Protein AF-A0A2W4YQK2-F1 (afdb_monomer_lite)

Organism: NCBI:txid1549858

Secondary structure (DSSP, 8-state):
-PPP-----S-PPP-----PPPS---------PPPPPSS---TT-HHHHHHHHHHHHHHHHSHHHHHHTTT--GGGSHHHHHIIIIIHHHHHHHHHHHHHHHHHHHHHH--SHHHHHHHHHHHHHHHHHHHHHHHHHHHHHHHHHHHGGG-

Radius of gyration: 25.22 Å; chains: 1; bounding box: 55×74×40 Å

Foldseek 3Di:
DDDDDPPPDPPDPDDDPDPDDDDDDPDPPDPPPDPDDPDPDPPPCVVVSVLLVVLVCCCCPNVVCVPWCPVPDPCPTVLLVVCVVPVNLVSLQVLLVVLQVLLVVLVVPCPDPVSCVVSVVSSSNSNSSSSSSVVSSVVRVVVVVVVVVPD

Sequence (151 aa):
MRPDDPCDGPDCPETEPRSAAPEGFLRSKTPITPPRRSNMDAPGYEALANALKLAYDQSAYGKGAERHADDRPFHEQPILDIARNGAGYGFLAGQANKKVRELSNMLRRAQLPHDRNEFSVKAMHEAQGAIVYLAALLIYVQECLDNDRQF

pLDDT: mean 78.51, std 19.23, range [36.47, 98.31]

Structure (mmCIF, N/CA/C/O backbone):
data_AF-A0A2W4YQK2-F1
#
_entry.id   AF-A0A2W4YQK2-F1
#
loop_
_atom_site.group_PDB
_atom_site.id
_atom_site.type_symbol
_atom_site.label_atom_id
_atom_site.label_alt_id
_atom_site.label_comp_id
_atom_site.label_asym_id
_atom_site.label_entity_id
_atom_site.label_seq_id
_atom_site.pdbx_PDB_ins_code
_atom_site.Cartn_x
_atom_site.Cartn_y
_atom_site.Cartn_z
_atom_site.occupancy
_atom_site.B_iso_or_equiv
_atom_site.auth_seq_id
_atom_site.auth_comp_id
_atom_site.auth_asym_id
_atom_site.auth_atom_id
_atom_site.pdbx_PDB_model_num
ATOM 1 N N . MET A 1 1 ? 8.894 55.966 8.444 1.00 44.84 1 MET A N 1
ATOM 2 C CA . MET A 1 1 ? 8.043 56.822 7.598 1.00 44.84 1 MET A CA 1
ATOM 3 C C . MET A 1 1 ? 7.991 56.151 6.235 1.00 44.84 1 MET A C 1
ATOM 5 O O . MET A 1 1 ? 8.988 56.182 5.527 1.00 44.84 1 MET A O 1
ATOM 9 N N . ARG A 1 2 ? 6.940 55.367 5.964 1.00 47.59 2 ARG A N 1
ATOM 10 C CA . ARG A 1 2 ? 6.727 54.787 4.631 1.00 47.59 2 ARG A CA 1
ATOM 11 C C . ARG A 1 2 ? 5.886 55.796 3.836 1.00 47.59 2 ARG A C 1
ATOM 13 O O . ARG A 1 2 ? 4.929 56.289 4.426 1.00 47.59 2 ARG A O 1
ATOM 20 N N . PRO A 1 3 ? 6.285 56.145 2.605 1.00 46.38 3 PRO A N 1
ATOM 21 C CA . PRO A 1 3 ? 5.558 57.084 1.765 1.00 46.38 3 PRO A CA 1
ATOM 22 C C . PRO A 1 3 ? 4.269 56.456 1.231 1.00 46.38 3 PRO A C 1
ATOM 24 O O . PRO A 1 3 ? 4.176 55.238 1.077 1.00 46.38 3 PRO A O 1
ATOM 27 N N . ASP A 1 4 ? 3.309 57.340 1.012 1.00 45.66 4 ASP A N 1
ATOM 28 C CA . ASP A 1 4 ? 1.914 57.120 0.665 1.00 45.66 4 ASP A CA 1
ATOM 29 C C . ASP A 1 4 ? 1.726 56.265 -0.598 1.00 45.66 4 ASP A C 1
ATOM 31 O O . ASP A 1 4 ? 2.414 56.453 -1.603 1.00 45.66 4 ASP A O 1
ATOM 35 N N . ASP A 1 5 ? 0.787 55.322 -0.519 1.00 51.91 5 ASP A N 1
ATOM 36 C CA . ASP A 1 5 ? 0.349 54.442 -1.606 1.00 51.91 5 ASP A CA 1
ATOM 37 C C . ASP A 1 5 ? -0.640 55.230 -2.495 1.00 51.91 5 ASP A C 1
ATOM 39 O O . ASP A 1 5 ? -1.718 55.590 -2.011 1.00 51.91 5 ASP A O 1
ATOM 43 N N . PRO A 1 6 ? -0.308 55.589 -3.751 1.00 50.62 6 PRO A N 1
ATOM 44 C CA . PRO A 1 6 ? -1.113 56.512 -4.536 1.00 50.62 6 PRO A CA 1
ATOM 45 C C . PRO A 1 6 ? -1.894 55.752 -5.609 1.00 50.62 6 PRO A C 1
ATOM 47 O O . PRO A 1 6 ? -1.526 55.800 -6.777 1.00 50.62 6 PRO A O 1
ATOM 50 N N . CYS A 1 7 ? -2.963 55.053 -5.229 1.00 42.72 7 CYS A N 1
ATOM 51 C CA . CYS A 1 7 ? -3.867 54.405 -6.188 1.00 42.72 7 CYS A CA 1
ATOM 52 C C . CYS A 1 7 ? -5.318 54.333 -5.668 1.00 42.72 7 CYS A C 1
ATOM 54 O O . CYS A 1 7 ? -5.965 53.302 -5.785 1.00 42.72 7 CYS A O 1
ATOM 56 N N . ASP A 1 8 ? -5.843 55.434 -5.123 1.00 50.59 8 ASP A N 1
ATOM 57 C CA . ASP A 1 8 ? -7.293 55.648 -4.986 1.00 50.59 8 ASP A CA 1
ATOM 58 C C . ASP A 1 8 ? -7.710 56.748 -5.974 1.00 50.59 8 ASP A C 1
ATOM 60 O O . ASP A 1 8 ? -7.759 57.937 -5.655 1.00 50.59 8 ASP A O 1
ATOM 64 N N . GLY A 1 9 ? -7.938 56.344 -7.224 1.00 46.22 9 GLY A N 1
ATOM 65 C CA . GLY A 1 9 ? -8.454 57.187 -8.302 1.00 46.22 9 GLY A CA 1
ATOM 66 C C . GLY A 1 9 ? -9.617 56.485 -9.019 1.00 46.22 9 GLY A C 1
ATOM 67 O O . GLY A 1 9 ? -9.604 55.258 -9.116 1.00 46.22 9 GLY A O 1
ATOM 68 N N . PRO A 1 10 ? -10.625 57.223 -9.521 1.00 48.38 10 PRO A N 1
ATOM 69 C CA . PRO A 1 10 ? -11.918 56.680 -9.965 1.00 48.38 10 PRO A CA 1
ATOM 70 C C . PRO A 1 10 ? -11.915 55.948 -11.325 1.00 48.38 10 PRO A C 1
ATOM 72 O O . PRO A 1 10 ? -12.983 55.694 -11.867 1.00 48.38 10 PRO A O 1
ATOM 75 N N . ASP A 1 11 ? -10.752 55.550 -11.846 1.00 49.56 11 ASP A N 1
ATOM 76 C CA . ASP A 1 11 ? -10.595 54.830 -13.121 1.00 49.56 11 ASP A CA 1
ATOM 77 C C . ASP A 1 11 ? -10.175 53.361 -12.902 1.00 49.56 11 ASP A C 1
ATOM 79 O O . ASP A 1 11 ? -9.208 52.862 -13.481 1.00 49.56 11 ASP A O 1
ATOM 83 N N . CYS A 1 12 ? -10.903 52.635 -12.048 1.00 41.84 12 CYS A N 1
ATOM 84 C CA . CYS A 1 12 ? -10.865 51.172 -12.091 1.00 41.84 12 CYS A CA 1
ATOM 85 C C . CYS A 1 12 ? -11.716 50.704 -13.282 1.00 41.84 12 CYS A C 1
ATOM 87 O O . CYS A 1 12 ? -12.902 51.037 -13.315 1.00 41.84 12 CYS A O 1
ATOM 89 N N . PRO A 1 13 ? -11.177 49.930 -14.245 1.00 46.06 13 PRO A N 1
ATOM 90 C CA . PRO A 1 13 ? -11.994 49.383 -15.318 1.00 46.06 13 PRO A CA 1
ATOM 91 C C . PRO A 1 13 ? -13.100 48.519 -14.709 1.00 46.06 13 PRO A C 1
ATOM 93 O O . PRO A 1 13 ? -12.832 47.635 -13.889 1.00 46.06 13 PRO A O 1
ATOM 96 N N . GLU A 1 14 ? -14.340 48.827 -15.086 1.00 49.31 14 GLU A N 1
ATOM 97 C CA . GLU A 1 14 ? -15.544 48.127 -14.656 1.00 49.31 14 GLU A CA 1
ATOM 98 C C . GLU A 1 14 ? -15.335 46.615 -14.780 1.00 49.31 14 GLU A C 1
ATOM 100 O O . GLU A 1 14 ? -14.999 46.081 -15.838 1.00 49.31 14 GLU A O 1
ATOM 105 N N . THR A 1 15 ? -15.499 45.916 -13.659 1.00 51.16 15 THR A N 1
ATOM 106 C CA . THR A 1 15 ? -15.503 44.459 -13.622 1.00 51.16 15 THR A CA 1
ATOM 107 C C . THR A 1 15 ? -16.606 43.957 -14.541 1.00 51.16 15 THR A C 1
ATOM 109 O O . THR A 1 15 ? -17.785 44.163 -14.245 1.00 51.16 15 THR A O 1
ATOM 112 N N . GLU A 1 16 ? -16.242 43.286 -15.633 1.00 48.59 16 GLU A N 1
ATOM 113 C CA . GLU A 1 16 ? -17.232 42.615 -16.469 1.00 48.59 16 GLU A CA 1
ATOM 114 C C . GLU A 1 16 ? -18.098 41.672 -15.615 1.00 48.59 16 GLU A C 1
ATOM 116 O O . GLU A 1 16 ? -17.574 40.965 -14.739 1.00 48.59 16 GLU A O 1
ATOM 121 N N . PRO A 1 17 ? -19.424 41.629 -15.836 1.00 44.38 17 PRO A N 1
ATOM 122 C CA . PRO A 1 17 ? -20.278 40.716 -15.104 1.00 44.38 17 PRO A CA 1
ATOM 123 C C . PRO A 1 17 ? -19.868 39.284 -15.448 1.00 44.38 17 PRO A C 1
ATOM 125 O O . PRO A 1 17 ? -19.965 38.841 -16.593 1.00 44.38 17 PRO A O 1
ATOM 128 N N . ARG A 1 18 ? -19.413 38.538 -14.433 1.00 50.66 18 ARG A N 1
ATOM 129 C CA . ARG A 1 18 ? -19.198 37.092 -14.536 1.00 50.66 18 ARG A CA 1
ATOM 130 C C . ARG A 1 18 ? -20.490 36.465 -15.049 1.00 50.66 18 ARG A C 1
ATOM 132 O O . ARG A 1 18 ? -21.475 36.415 -14.317 1.00 50.66 18 ARG A O 1
ATOM 139 N N . SER A 1 19 ? -20.463 35.995 -16.294 1.00 47.44 19 SER A N 1
ATOM 140 C CA . SER A 1 19 ? -21.508 35.172 -16.898 1.00 47.44 19 SER A CA 1
ATOM 141 C C . SER A 1 19 ? -21.933 34.098 -15.898 1.00 47.44 19 SER A C 1
ATOM 143 O O . SER A 1 19 ? -21.170 33.169 -15.620 1.00 47.44 19 SER A O 1
ATOM 145 N N . ALA A 1 20 ? -23.136 34.236 -15.342 1.00 50.16 20 ALA A N 1
ATOM 146 C CA . ALA A 1 20 ? -23.747 33.208 -14.520 1.00 50.16 20 ALA A CA 1
ATOM 147 C C . ALA A 1 20 ? -23.812 31.919 -15.350 1.00 50.16 20 ALA A C 1
ATOM 149 O O . ALA A 1 20 ? -24.314 31.917 -16.475 1.00 50.16 20 ALA A O 1
ATOM 150 N N . ALA A 1 21 ? -23.240 30.834 -14.826 1.00 43.56 21 ALA A N 1
ATOM 151 C CA . ALA A 1 21 ? -23.396 29.523 -15.437 1.00 43.56 21 ALA A CA 1
ATOM 152 C C . ALA A 1 21 ? -24.900 29.205 -15.522 1.00 43.56 21 ALA A C 1
ATOM 154 O O . ALA A 1 21 ? -25.612 29.473 -14.552 1.00 43.56 21 ALA A O 1
ATOM 155 N N . PRO A 1 22 ? -25.402 28.661 -16.644 1.00 42.53 22 PRO A N 1
ATOM 156 C CA . PRO A 1 22 ? -26.826 28.406 -16.795 1.00 42.53 22 PRO A CA 1
ATOM 157 C C . PRO A 1 22 ? -27.328 27.467 -15.692 1.00 42.53 22 PRO A C 1
ATOM 159 O O . PRO A 1 22 ? -26.810 26.363 -15.496 1.00 42.53 22 PRO A O 1
ATOM 162 N N . GLU A 1 23 ? -28.349 27.933 -14.971 1.00 50.56 23 GLU A N 1
ATOM 163 C CA . GLU A 1 23 ? -29.120 27.155 -14.009 1.00 50.56 23 GLU A CA 1
ATOM 164 C C . GLU A 1 23 ? -29.804 25.996 -14.741 1.00 50.56 23 GLU A C 1
ATOM 166 O O . GLU A 1 23 ? -30.777 26.178 -15.468 1.00 50.56 23 GLU A O 1
ATOM 171 N N . GLY A 1 24 ? -29.264 24.786 -14.604 1.00 48.84 24 GLY A N 1
ATOM 172 C CA . GLY A 1 24 ? -29.868 23.629 -15.269 1.00 48.84 24 GLY A CA 1
ATOM 173 C C . GLY A 1 24 ? -29.116 22.312 -15.169 1.00 48.84 24 GLY A C 1
ATOM 174 O O . GLY A 1 24 ? -29.408 21.392 -15.927 1.00 48.84 24 GLY A O 1
ATOM 175 N N . PHE A 1 25 ? -28.151 22.180 -14.258 1.00 44.47 25 PHE A N 1
ATOM 176 C CA . PHE A 1 25 ? -27.378 20.946 -14.148 1.00 44.47 25 PHE A CA 1
ATOM 177 C C . PHE A 1 25 ? -27.249 20.453 -12.714 1.00 44.47 25 PHE A C 1
ATOM 179 O O . PHE A 1 25 ? -26.162 20.258 -12.172 1.00 44.47 25 PHE A O 1
ATOM 186 N N . LEU A 1 26 ? -28.401 20.187 -12.106 1.00 50.59 26 LEU A N 1
ATOM 187 C CA . LEU A 1 26 ? -28.485 19.241 -11.002 1.00 50.59 26 LEU A CA 1
ATOM 188 C C . LEU A 1 26 ? -28.175 17.838 -11.552 1.00 50.59 26 LEU A C 1
ATOM 190 O O . LEU A 1 26 ? -29.073 17.042 -11.813 1.00 50.59 26 LEU A O 1
ATOM 194 N N . ARG A 1 27 ? -26.886 17.519 -11.754 1.00 55.53 27 ARG A N 1
ATOM 195 C CA . ARG A 1 27 ? -26.458 16.119 -11.862 1.00 55.53 27 ARG A CA 1
ATOM 196 C C . ARG A 1 27 ? -26.843 15.441 -10.555 1.00 55.53 27 ARG A C 1
ATOM 198 O O . ARG A 1 27 ? -26.345 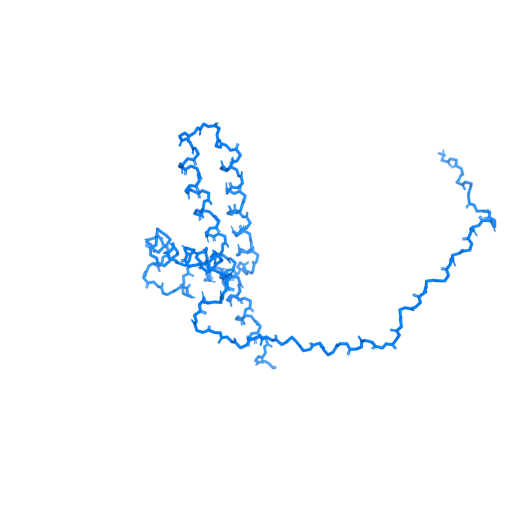15.819 -9.495 1.00 55.53 27 ARG A O 1
ATOM 205 N N . SER A 1 28 ? -27.706 14.436 -10.642 1.00 48.12 28 SER A N 1
ATOM 206 C CA . SER A 1 28 ? -27.941 13.456 -9.586 1.00 48.12 28 SER A CA 1
ATOM 207 C C . SER A 1 28 ? -26.596 12.994 -9.006 1.00 48.12 28 SER A C 1
ATOM 209 O O . SER A 1 28 ? -25.807 12.345 -9.695 1.00 48.12 28 SER A O 1
ATOM 211 N N . LYS A 1 29 ? -26.313 13.360 -7.752 1.00 51.84 29 LYS A N 1
ATOM 212 C CA . LYS A 1 29 ? -25.058 13.057 -7.041 1.00 51.84 29 LYS A CA 1
ATOM 213 C C . LYS A 1 29 ? -25.048 11.655 -6.427 1.00 51.84 29 LYS A C 1
ATOM 215 O O . LYS A 1 29 ? -24.437 11.457 -5.383 1.00 51.84 29 LYS A O 1
ATOM 220 N N . THR A 1 30 ? -25.722 10.684 -7.028 1.00 49.19 30 THR A N 1
ATOM 221 C CA . THR A 1 30 ? -25.575 9.298 -6.579 1.00 49.19 30 THR A CA 1
ATOM 222 C C . THR A 1 30 ? -24.381 8.711 -7.325 1.00 49.19 30 THR A C 1
ATOM 224 O O . THR A 1 30 ? -24.459 8.587 -8.551 1.00 49.19 30 THR A O 1
ATOM 227 N N . PRO A 1 31 ? -23.258 8.384 -6.657 1.00 53.50 31 PRO A N 1
ATOM 228 C CA . PRO A 1 31 ? -22.190 7.659 -7.320 1.00 53.50 31 PRO A CA 1
ATOM 229 C C . PRO A 1 31 ? -22.758 6.299 -7.724 1.00 53.50 31 PRO A C 1
ATOM 231 O O . PRO A 1 31 ? -23.133 5.496 -6.871 1.00 53.50 31 PRO A O 1
ATOM 234 N N . ILE A 1 32 ? -22.862 6.047 -9.029 1.00 52.41 32 ILE A N 1
ATOM 235 C CA . ILE A 1 32 ? -23.128 4.704 -9.536 1.00 52.41 32 ILE A CA 1
ATOM 236 C C . ILE A 1 32 ? -21.833 3.925 -9.312 1.00 52.41 32 ILE A C 1
ATOM 238 O O . ILE A 1 32 ? -20.941 3.940 -10.159 1.00 52.41 32 ILE A O 1
ATOM 242 N N . THR A 1 33 ? -21.685 3.297 -8.147 1.00 67.06 33 THR A N 1
ATOM 243 C CA . THR A 1 33 ? -20.607 2.327 -7.952 1.00 67.06 33 THR A CA 1
ATOM 244 C C . THR A 1 33 ? -20.904 1.152 -8.884 1.00 67.06 33 THR A C 1
ATOM 246 O O . THR A 1 33 ? -21.971 0.544 -8.753 1.00 67.06 33 THR A O 1
ATOM 249 N N . PRO A 1 34 ? -20.029 0.839 -9.857 1.00 74.25 34 PRO A N 1
ATOM 250 C CA . PRO A 1 34 ? -20.263 -0.289 -10.746 1.00 74.25 34 PRO A CA 1
ATOM 251 C C . PRO A 1 34 ? -20.365 -1.584 -9.923 1.00 74.25 34 PRO A C 1
ATOM 253 O O . PRO A 1 34 ? -19.683 -1.708 -8.899 1.00 74.25 34 PRO A O 1
ATOM 256 N N . PRO A 1 35 ? -21.198 -2.555 -10.341 1.00 78.88 35 PRO A N 1
ATOM 257 C CA . PRO A 1 35 ? -21.312 -3.823 -9.634 1.00 78.88 35 PRO A CA 1
ATOM 258 C C . PRO A 1 35 ? -19.937 -4.491 -9.543 1.00 78.88 35 PRO A C 1
ATOM 260 O O . PRO A 1 35 ? -19.192 -4.555 -10.526 1.00 78.88 35 PRO A O 1
ATOM 263 N N . ARG A 1 36 ? -19.594 -4.976 -8.345 1.00 81.69 36 ARG A N 1
ATOM 264 C CA . ARG A 1 36 ? -18.316 -5.643 -8.085 1.00 81.69 36 ARG A CA 1
ATOM 265 C C . ARG A 1 36 ? -18.218 -6.901 -8.953 1.00 81.69 36 ARG A C 1
ATOM 267 O O . ARG A 1 36 ? -19.055 -7.792 -8.845 1.00 81.69 36 ARG A O 1
ATOM 274 N N . ARG A 1 37 ? -17.184 -6.977 -9.793 1.00 84.75 37 ARG A N 1
ATOM 275 C CA . ARG A 1 37 ? -16.842 -8.190 -10.550 1.00 84.75 37 ARG A CA 1
ATOM 276 C C . ARG A 1 37 ? -15.970 -9.117 -9.706 1.00 84.75 37 ARG A C 1
ATOM 278 O O . ARG A 1 37 ? -15.178 -8.643 -8.894 1.00 84.75 37 ARG A O 1
ATOM 285 N N . SER A 1 38 ? -16.109 -10.424 -9.921 1.00 82.44 38 SER A N 1
ATOM 286 C CA . SER A 1 38 ? -15.326 -11.452 -9.220 1.00 82.44 38 SER A CA 1
ATOM 287 C C . SER A 1 38 ? -13.877 -11.533 -9.713 1.00 82.44 38 SER A C 1
ATOM 289 O O . SER A 1 38 ? -12.985 -11.811 -8.920 1.00 82.44 38 SER A O 1
ATOM 291 N N . ASN A 1 39 ? -13.642 -11.246 -11.001 1.00 89.25 39 ASN A N 1
ATOM 292 C CA . ASN A 1 39 ? -12.335 -11.346 -11.655 1.00 89.25 39 ASN A CA 1
ATOM 293 C C . ASN A 1 39 ? -11.856 -9.980 -12.183 1.00 89.25 39 ASN A C 1
ATOM 295 O O . ASN A 1 39 ? -12.661 -9.099 -12.489 1.00 89.25 39 ASN A O 1
ATOM 299 N N . MET A 1 40 ? -10.533 -9.822 -12.316 1.00 90.94 40 MET A N 1
ATOM 300 C CA . MET A 1 40 ? -9.874 -8.649 -12.915 1.00 90.94 40 MET A CA 1
ATOM 301 C C . MET A 1 40 ? -9.552 -8.887 -14.404 1.00 90.94 40 MET A C 1
ATOM 303 O O . MET A 1 40 ? -8.392 -8.866 -14.801 1.00 90.94 40 MET A O 1
ATOM 307 N N . ASP A 1 41 ? -10.572 -9.156 -15.220 1.00 93.50 41 ASP A N 1
ATOM 308 C CA . ASP A 1 41 ? -10.458 -9.604 -16.622 1.00 93.50 41 ASP A CA 1
ATOM 309 C C . ASP A 1 41 ? -11.078 -8.628 -17.641 1.00 93.50 41 ASP A C 1
ATOM 311 O O . ASP A 1 41 ? -11.418 -9.003 -18.764 1.00 93.50 41 ASP A O 1
ATOM 315 N N . ALA A 1 42 ? -11.245 -7.359 -17.261 1.00 93.19 42 ALA A N 1
ATOM 316 C CA . ALA A 1 42 ? -11.756 -6.340 -18.171 1.00 93.19 42 ALA A CA 1
ATOM 317 C C . ALA A 1 42 ? -10.793 -6.147 -19.368 1.00 93.19 42 ALA A C 1
ATOM 319 O O . ALA A 1 42 ? -9.606 -5.899 -19.136 1.00 93.19 42 ALA A O 1
ATOM 320 N N . PRO A 1 43 ? -11.277 -6.209 -20.627 1.00 94.88 43 PRO A N 1
ATOM 321 C CA . PRO A 1 43 ? -10.427 -6.013 -21.801 1.00 94.88 43 PRO A CA 1
ATOM 322 C C . PRO A 1 43 ? -9.675 -4.678 -21.748 1.00 94.88 43 PRO A C 1
ATOM 324 O O . PRO A 1 43 ? -10.295 -3.630 -21.553 1.00 94.88 43 PRO A O 1
ATOM 327 N N . GLY A 1 44 ? -8.351 -4.714 -21.916 1.00 96.12 44 GLY A N 1
ATOM 328 C CA . GLY A 1 44 ? -7.474 -3.539 -21.856 1.00 96.12 44 GLY A CA 1
ATOM 329 C C . GLY A 1 44 ? -6.980 -3.160 -20.452 1.00 96.12 44 GLY A C 1
ATOM 330 O O . GLY A 1 44 ? -6.268 -2.165 -20.307 1.00 96.12 44 GLY A O 1
ATOM 331 N N . TYR A 1 45 ? -7.338 -3.922 -19.411 1.00 95.19 45 TYR A N 1
ATOM 332 C CA . TYR A 1 45 ? -6.910 -3.694 -18.021 1.00 95.19 45 TYR A CA 1
ATOM 333 C C . TYR A 1 45 ? -5.861 -4.703 -17.532 1.00 95.19 45 TYR A C 1
ATOM 335 O O . TYR A 1 45 ? -5.515 -4.714 -16.350 1.00 95.19 45 TYR A O 1
ATOM 343 N N . GLU A 1 46 ? -5.314 -5.533 -18.417 1.00 96.75 46 GLU A N 1
ATOM 344 C CA . GLU A 1 46 ? -4.440 -6.660 -18.082 1.00 96.75 46 GLU A CA 1
ATOM 345 C C . GLU A 1 46 ? -3.177 -6.198 -17.344 1.00 96.75 46 GLU A C 1
ATOM 347 O O . GLU A 1 46 ? -2.770 -6.805 -16.354 1.00 96.75 46 GLU A O 1
ATOM 352 N N . ALA A 1 47 ? -2.580 -5.079 -17.770 1.00 95.94 47 ALA A N 1
ATOM 353 C CA . ALA A 1 47 ? -1.391 -4.518 -17.129 1.00 95.94 47 ALA A CA 1
ATOM 354 C C . ALA A 1 47 ? -1.667 -4.040 -15.692 1.00 95.94 47 ALA A C 1
ATOM 356 O O . ALA A 1 47 ? -0.852 -4.267 -14.795 1.00 95.94 47 ALA A O 1
ATOM 357 N N . LEU A 1 48 ? -2.827 -3.417 -15.459 1.00 96.19 48 LEU A N 1
ATOM 358 C CA . LEU A 1 48 ? -3.247 -2.992 -14.124 1.00 96.19 48 LEU A CA 1
ATOM 359 C C . LEU A 1 48 ? -3.564 -4.203 -13.243 1.00 96.19 48 LEU A C 1
ATOM 361 O O . LEU A 1 48 ? -3.080 -4.277 -12.115 1.00 96.19 48 LEU A O 1
ATOM 365 N N . ALA A 1 49 ? -4.332 -5.163 -13.764 1.00 96.06 49 ALA A N 1
ATOM 366 C CA . ALA A 1 49 ? -4.650 -6.405 -13.068 1.00 96.06 49 ALA A CA 1
ATOM 367 C C . ALA A 1 49 ? -3.372 -7.143 -12.650 1.00 96.06 49 ALA A C 1
ATOM 369 O O . ALA A 1 49 ? -3.258 -7.578 -11.506 1.00 96.06 49 ALA A O 1
ATOM 370 N N . ASN A 1 50 ? -2.377 -7.204 -13.539 1.00 95.56 50 ASN A N 1
ATOM 371 C CA . ASN A 1 50 ? -1.075 -7.786 -13.244 1.00 95.56 50 ASN A CA 1
ATOM 372 C C . ASN A 1 50 ? -0.332 -7.018 -12.138 1.00 95.56 50 ASN A C 1
ATOM 374 O O . ASN A 1 50 ? 0.176 -7.636 -11.210 1.00 95.56 50 ASN A O 1
ATOM 378 N N . ALA A 1 51 ? -0.301 -5.682 -12.177 1.00 95.75 51 ALA A N 1
ATOM 379 C CA . ALA A 1 51 ? 0.343 -4.881 -11.132 1.00 95.75 51 ALA A CA 1
ATOM 380 C C . ALA A 1 51 ? -0.300 -5.095 -9.748 1.00 95.75 51 ALA A C 1
ATOM 382 O O . ALA A 1 51 ? 0.408 -5.284 -8.757 1.00 95.75 51 ALA A O 1
ATOM 383 N N . LEU A 1 52 ? -1.636 -5.117 -9.690 1.00 96.50 52 LEU A N 1
ATOM 384 C CA . LEU A 1 52 ? -2.388 -5.380 -8.461 1.00 96.50 52 LEU A CA 1
ATOM 385 C C . LEU A 1 52 ? -2.179 -6.814 -7.966 1.00 96.50 52 LEU A C 1
ATOM 387 O O . LEU A 1 52 ? -1.956 -7.021 -6.774 1.00 96.50 52 LEU A O 1
ATOM 391 N N . LYS A 1 53 ? -2.188 -7.798 -8.874 1.00 95.56 53 LYS A N 1
ATOM 392 C CA . LYS A 1 53 ? -1.929 -9.200 -8.536 1.00 95.56 53 LYS A CA 1
ATOM 393 C C . LYS A 1 53 ? -0.514 -9.394 -8.000 1.00 95.56 53 LYS A C 1
ATOM 395 O O . LYS A 1 53 ? -0.346 -10.071 -6.998 1.00 95.56 53 LYS A O 1
ATOM 400 N N . LEU A 1 54 ? 0.494 -8.772 -8.608 1.00 94.50 54 LEU A N 1
ATOM 401 C CA . LEU A 1 54 ? 1.871 -8.857 -8.123 1.00 94.50 54 LEU A CA 1
ATOM 402 C C . LEU A 1 54 ? 2.026 -8.250 -6.723 1.00 94.50 54 LEU A C 1
ATOM 404 O O . LEU A 1 54 ? 2.740 -8.812 -5.898 1.00 94.50 54 LEU A O 1
ATOM 408 N N . ALA A 1 55 ? 1.349 -7.134 -6.434 1.00 95.19 55 ALA A N 1
ATOM 409 C CA . ALA A 1 55 ? 1.337 -6.559 -5.089 1.00 95.19 55 ALA A CA 1
ATOM 410 C C . ALA A 1 55 ? 0.650 -7.487 -4.073 1.00 95.19 55 ALA A C 1
ATOM 412 O O . ALA A 1 55 ? 1.165 -7.687 -2.972 1.00 95.19 55 ALA A O 1
ATOM 413 N N . TYR A 1 56 ? -0.474 -8.097 -4.462 1.00 94.69 56 TYR A N 1
ATOM 414 C CA . TYR A 1 56 ? -1.147 -9.114 -3.658 1.00 94.69 56 TYR A CA 1
ATOM 415 C C . TYR A 1 56 ? -0.233 -10.315 -3.389 1.00 94.69 56 TYR A C 1
ATOM 417 O O . TYR A 1 56 ? -0.016 -10.661 -2.232 1.00 94.69 56 TYR A O 1
ATOM 425 N N . ASP A 1 57 ? 0.356 -10.903 -4.433 1.00 93.75 57 ASP A N 1
ATOM 426 C CA . ASP A 1 57 ? 1.223 -12.076 -4.323 1.00 93.75 57 ASP A CA 1
ATOM 427 C C . ASP A 1 57 ? 2.442 -11.772 -3.432 1.00 93.75 57 ASP A C 1
ATOM 429 O O . ASP A 1 57 ? 2.808 -12.576 -2.577 1.00 93.75 57 ASP A O 1
ATOM 433 N N . GLN A 1 58 ? 3.045 -10.585 -3.570 1.00 90.69 58 GLN A N 1
ATOM 434 C CA . GLN A 1 58 ? 4.156 -10.145 -2.722 1.00 90.69 58 GLN A CA 1
ATOM 435 C C . GLN A 1 58 ? 3.744 -10.036 -1.243 1.00 90.69 58 GLN A C 1
ATOM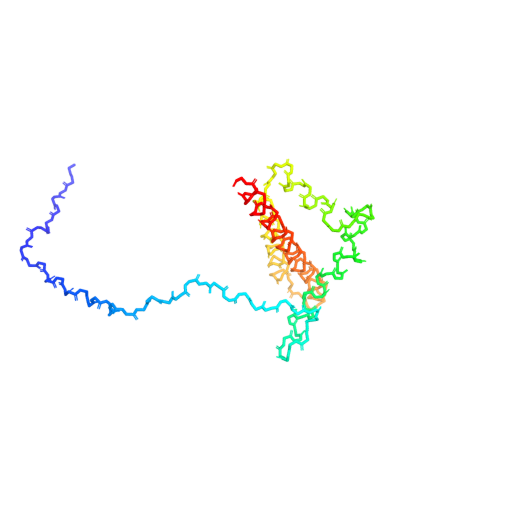 437 O O . GLN A 1 58 ? 4.520 -10.408 -0.360 1.00 90.69 58 GLN A O 1
ATOM 442 N N . SER A 1 59 ? 2.540 -9.531 -0.961 1.00 91.31 59 SER A N 1
ATOM 443 C CA . SER A 1 59 ? 2.023 -9.405 0.405 1.00 91.31 59 SER A CA 1
ATOM 444 C C . SER A 1 59 ? 1.617 -10.747 1.010 1.00 91.31 59 SER A C 1
ATOM 446 O O . SER A 1 59 ? 1.820 -10.948 2.203 1.00 91.31 59 SER A O 1
ATOM 448 N N . ALA A 1 60 ? 1.016 -11.633 0.214 1.00 90.62 60 ALA A N 1
ATOM 449 C CA . ALA A 1 60 ? 0.433 -12.891 0.673 1.00 90.62 60 ALA A CA 1
ATOM 450 C C . ALA A 1 60 ? 1.457 -14.030 0.751 1.00 90.62 60 ALA A C 1
ATOM 452 O O . ALA A 1 60 ? 1.381 -14.860 1.651 1.00 90.62 60 ALA A O 1
ATOM 453 N N . TYR A 1 61 ? 2.413 -14.064 -0.180 1.00 88.75 61 TYR A N 1
ATOM 454 C CA . TYR A 1 61 ? 3.362 -15.171 -0.339 1.00 88.75 61 TYR A CA 1
ATOM 455 C C . TYR A 1 61 ? 4.826 -14.728 -0.294 1.00 88.75 61 TYR A C 1
ATOM 457 O O . TYR A 1 61 ? 5.727 -15.561 -0.296 1.00 88.75 61 TYR A O 1
ATOM 465 N N . GLY A 1 62 ? 5.088 -13.421 -0.307 1.00 82.00 62 GLY A N 1
ATOM 466 C CA . GLY A 1 62 ? 6.440 -12.887 -0.231 1.00 82.00 62 GLY A CA 1
ATOM 467 C C . GLY A 1 62 ? 6.926 -12.691 1.203 1.00 82.00 62 GLY A C 1
ATOM 468 O O . GLY A 1 62 ? 6.251 -12.983 2.187 1.00 82.00 62 GLY A O 1
ATOM 469 N N . LYS A 1 63 ? 8.105 -12.074 1.323 1.00 67.38 63 LYS A N 1
ATOM 470 C CA . LYS A 1 63 ? 8.769 -11.796 2.610 1.00 67.38 63 LYS A CA 1
ATOM 471 C C . LYS A 1 63 ? 7.927 -10.969 3.590 1.00 67.38 63 LYS A C 1
ATOM 473 O O . LYS A 1 63 ? 8.242 -10.949 4.773 1.00 67.38 63 LYS A O 1
ATOM 478 N N . GLY A 1 64 ? 6.909 -10.247 3.112 1.00 62.47 64 GLY A N 1
ATOM 479 C CA . GLY A 1 64 ? 5.952 -9.547 3.973 1.00 62.47 64 GLY A CA 1
ATOM 480 C C . GLY A 1 64 ? 5.144 -10.517 4.835 1.00 62.47 64 GLY A C 1
ATOM 481 O O . GLY A 1 64 ? 5.031 -10.295 6.038 1.00 62.47 64 GLY A O 1
ATOM 482 N N . ALA A 1 65 ? 4.688 -11.629 4.251 1.00 60.47 65 ALA A N 1
ATOM 483 C CA . ALA A 1 65 ? 4.014 -12.695 4.981 1.00 60.47 65 ALA A CA 1
ATOM 484 C C . ALA A 1 65 ? 4.966 -13.376 5.975 1.00 60.47 65 ALA A C 1
ATOM 486 O O . ALA A 1 65 ? 4.667 -13.452 7.162 1.00 60.47 65 ALA A O 1
ATOM 487 N N . GLU A 1 66 ? 6.168 -13.750 5.527 1.00 61.28 66 GLU A N 1
ATOM 488 C CA . GLU A 1 66 ? 7.167 -14.431 6.370 1.00 61.28 66 GLU A CA 1
ATOM 489 C C . GLU A 1 66 ? 7.622 -13.607 7.586 1.00 61.28 66 GLU A C 1
ATOM 491 O O . GLU A 1 66 ? 8.019 -14.168 8.602 1.00 61.28 66 GLU A O 1
ATOM 496 N N . ARG A 1 67 ? 7.632 -12.272 7.476 1.00 61.91 67 ARG A N 1
ATOM 497 C CA . ARG A 1 67 ? 8.181 -11.382 8.514 1.00 61.91 67 ARG A CA 1
ATOM 498 C C . ARG A 1 67 ? 7.129 -10.770 9.427 1.00 61.91 67 ARG A C 1
ATOM 500 O O . ARG A 1 67 ? 7.497 -10.278 10.492 1.00 61.91 67 ARG A O 1
ATOM 507 N N . HIS A 1 68 ? 5.875 -10.705 8.982 1.00 61.91 68 HIS A N 1
ATOM 508 C CA . HIS A 1 68 ? 4.856 -9.882 9.635 1.00 61.91 68 HIS A CA 1
ATOM 509 C C . HIS A 1 68 ? 3.453 -10.493 9.669 1.00 61.91 68 HIS A C 1
ATOM 511 O O . HIS A 1 68 ? 2.596 -9.923 10.345 1.00 61.91 68 HIS A O 1
ATOM 517 N N . ALA A 1 69 ? 3.182 -11.594 8.957 1.00 64.38 69 ALA A N 1
ATOM 518 C CA . ALA A 1 69 ? 1.858 -12.204 9.020 1.00 64.38 69 ALA A CA 1
ATOM 519 C C . ALA A 1 69 ? 1.660 -13.021 10.299 1.00 64.38 69 ALA A C 1
ATOM 521 O O . ALA A 1 69 ? 0.562 -12.993 10.837 1.00 64.38 69 ALA A O 1
ATOM 522 N N . ASP A 1 70 ? 2.685 -13.718 10.802 1.00 73.19 70 ASP A N 1
ATOM 523 C CA . ASP A 1 70 ? 2.527 -14.725 11.870 1.00 73.19 70 ASP A CA 1
ATOM 524 C C . ASP A 1 70 ? 1.370 -15.705 11.555 1.00 73.19 70 ASP A C 1
ATOM 526 O O . ASP A 1 70 ? 0.543 -16.000 12.412 1.00 73.19 70 ASP A O 1
ATOM 530 N N . ASP A 1 71 ? 1.245 -16.112 10.284 1.00 76.69 71 ASP A N 1
ATOM 531 C CA . ASP A 1 71 ? 0.126 -16.895 9.725 1.00 76.69 71 ASP A CA 1
ATOM 532 C C . ASP A 1 71 ? -1.276 -16.258 9.842 1.00 76.69 71 ASP A C 1
ATOM 534 O O . ASP A 1 71 ? -2.291 -16.904 9.568 1.00 76.69 71 ASP A O 1
ATOM 538 N N . ARG A 1 72 ? -1.365 -14.965 10.180 1.00 84.00 72 ARG A N 1
ATOM 539 C CA . ARG A 1 72 ? -2.637 -14.241 10.272 1.00 84.00 72 ARG A CA 1
ATOM 540 C C . ARG A 1 72 ? -3.165 -13.798 8.908 1.00 84.00 72 ARG A C 1
ATOM 542 O O . ARG A 1 72 ? -2.392 -13.342 8.048 1.00 84.00 72 ARG A O 1
ATOM 549 N N . PRO A 1 73 ? -4.497 -13.830 8.711 1.00 88.44 73 PRO A N 1
ATOM 550 C CA . PRO A 1 73 ? -5.116 -13.226 7.542 1.00 88.44 73 PRO A CA 1
ATOM 551 C C . PRO A 1 73 ? -4.816 -11.723 7.506 1.00 88.44 73 PRO A C 1
ATOM 553 O O . PRO A 1 73 ? -4.678 -11.081 8.542 1.00 88.44 73 PRO A O 1
ATOM 556 N N . PHE A 1 74 ? -4.755 -11.136 6.307 1.00 89.69 74 PHE A N 1
ATOM 557 C CA . PHE A 1 74 ? -4.325 -9.741 6.111 1.00 89.69 74 PHE A CA 1
ATOM 558 C C . PHE A 1 74 ? -5.035 -8.728 7.026 1.00 89.69 74 PHE A C 1
ATOM 560 O O . PHE A 1 74 ? -4.412 -7.789 7.512 1.00 89.69 74 PHE A O 1
ATOM 567 N N . HIS A 1 75 ? -6.328 -8.939 7.294 1.00 87.88 75 HIS A N 1
ATOM 568 C CA . HIS A 1 75 ? -7.136 -8.048 8.125 1.00 87.88 75 HIS A CA 1
ATOM 569 C C . HIS A 1 75 ? -6.786 -8.072 9.625 1.00 87.88 75 HIS A C 1
ATOM 571 O O . HIS A 1 75 ? -7.205 -7.170 10.346 1.00 87.88 75 HIS A O 1
ATOM 577 N N . GLU A 1 76 ? -6.014 -9.059 10.078 1.00 88.38 76 GLU A N 1
ATOM 578 C CA . GLU A 1 76 ? -5.519 -9.226 11.453 1.00 88.38 76 GLU A CA 1
ATOM 579 C C . GLU A 1 76 ? -4.011 -8.959 11.559 1.00 88.38 76 GLU A C 1
ATOM 581 O O . GLU A 1 76 ? -3.405 -9.195 12.600 1.00 88.38 76 GLU A O 1
ATOM 586 N N . GLN A 1 77 ? -3.361 -8.528 10.475 1.00 89.69 77 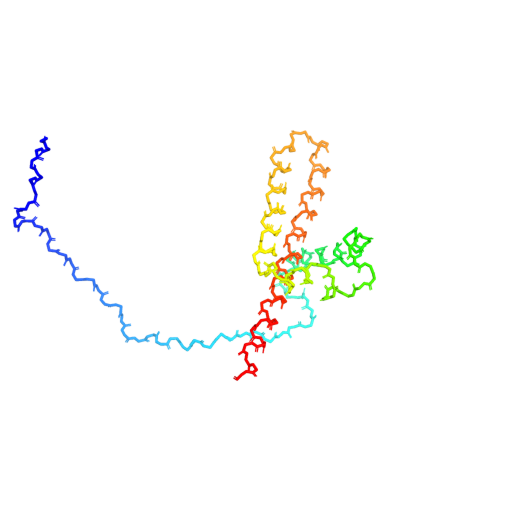GLN A N 1
ATOM 587 C CA . GLN A 1 77 ? -1.927 -8.258 10.489 1.00 89.69 77 GLN A CA 1
ATOM 588 C C . GLN A 1 77 ? -1.619 -6.903 11.149 1.00 89.69 77 GLN A C 1
ATOM 590 O O . GLN A 1 77 ? -2.446 -5.983 11.106 1.00 89.69 77 GLN A O 1
ATOM 595 N N . PRO A 1 78 ? -0.382 -6.702 11.655 1.00 90.62 78 PRO A N 1
ATOM 596 C CA . PRO A 1 78 ? 0.013 -5.477 12.353 1.00 90.62 78 PRO A CA 1
ATOM 597 C C . PRO A 1 78 ? -0.239 -4.186 11.566 1.00 90.62 78 PRO A C 1
ATOM 599 O O . PRO A 1 78 ? -0.443 -3.132 12.160 1.00 90.62 78 PRO A O 1
ATOM 602 N N . ILE A 1 79 ? -0.236 -4.253 10.230 1.00 92.38 79 ILE A N 1
ATOM 603 C CA . ILE A 1 79 ? -0.540 -3.114 9.358 1.00 92.38 79 ILE A CA 1
ATOM 604 C C . ILE A 1 79 ? -1.890 -2.462 9.693 1.00 92.38 79 ILE A C 1
ATOM 606 O O . ILE A 1 79 ? -1.968 -1.235 9.723 1.00 92.38 79 ILE A O 1
ATOM 610 N N . LEU A 1 80 ? -2.921 -3.259 9.982 1.00 93.62 80 LEU A N 1
ATOM 611 C CA . LEU A 1 80 ? -4.252 -2.773 10.343 1.00 93.62 80 LEU A CA 1
ATOM 612 C C . LEU A 1 80 ? -4.394 -2.594 11.853 1.00 93.62 80 LEU A C 1
ATOM 614 O O . LEU A 1 80 ? -4.969 -1.596 12.285 1.00 93.62 80 LEU A O 1
ATOM 618 N N . ASP A 1 81 ? -3.803 -3.477 12.660 1.00 92.94 81 ASP A N 1
ATOM 619 C CA . ASP A 1 81 ? -3.851 -3.347 14.120 1.00 92.94 81 ASP A CA 1
ATOM 620 C C . ASP A 1 81 ? -3.234 -2.029 14.600 1.00 92.94 81 ASP A C 1
ATOM 622 O O . ASP A 1 81 ? -3.806 -1.359 15.455 1.00 92.94 81 ASP A O 1
ATOM 626 N N . ILE A 1 82 ? -2.101 -1.606 14.032 1.00 92.69 82 ILE A N 1
ATOM 627 C CA . ILE A 1 82 ? -1.459 -0.331 14.388 1.00 92.69 82 ILE A CA 1
ATOM 628 C C . ILE A 1 82 ? -2.371 0.854 14.045 1.00 92.69 82 ILE A C 1
ATOM 630 O O . ILE A 1 82 ? -2.474 1.805 14.822 1.00 92.69 82 ILE A O 1
ATOM 634 N N . ALA A 1 83 ? -3.051 0.802 12.896 1.00 93.56 83 ALA A N 1
ATOM 635 C CA . ALA A 1 83 ? -3.983 1.850 12.499 1.00 93.56 83 ALA A CA 1
ATOM 636 C C . ALA A 1 83 ? -5.174 1.931 13.469 1.00 93.56 83 ALA A C 1
ATOM 638 O O . ALA A 1 83 ? -5.482 3.016 13.962 1.00 93.56 83 ALA A O 1
ATOM 639 N N . ARG A 1 84 ? -5.782 0.786 13.809 1.00 94.75 84 ARG A N 1
ATOM 640 C CA . ARG A 1 84 ? -6.916 0.689 14.745 1.00 94.75 84 ARG A CA 1
ATOM 641 C C . ARG A 1 84 ? -6.556 1.124 16.166 1.00 94.75 84 ARG A C 1
ATOM 643 O O . ARG A 1 84 ? -7.350 1.788 16.821 1.00 94.75 84 ARG A O 1
ATOM 650 N N . ASN A 1 85 ? -5.348 0.807 16.627 1.00 92.75 85 ASN A N 1
ATOM 651 C CA . ASN A 1 85 ? -4.907 1.055 18.003 1.00 92.75 85 ASN A CA 1
ATOM 652 C C . ASN A 1 85 ? -4.197 2.410 18.197 1.00 92.75 85 ASN A C 1
ATOM 654 O O . ASN A 1 85 ? -3.323 2.544 19.051 1.00 92.75 85 ASN A O 1
ATOM 658 N N . GLY A 1 86 ? -4.582 3.429 17.422 1.00 85.88 86 GLY A N 1
ATOM 659 C CA . GLY A 1 86 ? -4.254 4.828 17.717 1.00 85.88 86 GLY A CA 1
ATOM 660 C C . GLY A 1 86 ? -3.444 5.570 16.657 1.00 85.88 86 GLY A C 1
ATOM 661 O O . GLY A 1 86 ? -3.374 6.795 16.719 1.00 85.88 86 GLY A O 1
ATOM 662 N N . ALA A 1 87 ? -2.868 4.889 15.661 1.00 92.00 87 ALA A N 1
ATOM 663 C CA . ALA A 1 87 ? -2.121 5.576 14.601 1.00 92.00 87 ALA A CA 1
ATOM 664 C C . ALA A 1 87 ? -3.030 6.108 13.471 1.00 92.00 87 ALA A C 1
ATOM 666 O O . ALA A 1 87 ? -2.691 7.083 12.793 1.00 92.00 87 ALA A O 1
ATOM 667 N N . GLY A 1 88 ? -4.190 5.475 13.273 1.00 93.12 88 GLY A N 1
ATOM 668 C CA . GLY A 1 88 ? -5.217 5.869 12.314 1.00 93.12 88 GLY A CA 1
ATOM 669 C C . GLY A 1 88 ? -4.765 5.867 10.850 1.00 93.12 88 GLY A C 1
ATOM 670 O O . GLY A 1 88 ? -3.761 5.264 10.461 1.00 93.12 88 GLY A O 1
ATOM 671 N N . TYR A 1 89 ? -5.513 6.594 10.015 1.00 94.00 89 TYR A N 1
ATOM 672 C CA . TYR A 1 89 ? -5.270 6.692 8.570 1.00 94.00 89 TYR A CA 1
ATOM 673 C C . TYR A 1 89 ? -3.903 7.311 8.223 1.00 94.00 89 TYR A C 1
ATOM 675 O O . TYR A 1 89 ? -3.315 6.983 7.189 1.00 94.00 89 TYR A O 1
ATOM 683 N N . GLY A 1 90 ? -3.384 8.195 9.085 1.00 94.38 90 GLY A N 1
ATOM 684 C CA . GLY A 1 90 ? -2.121 8.904 8.871 1.00 94.38 90 GLY A CA 1
ATOM 685 C C . GLY A 1 90 ? -0.919 7.964 8.796 1.00 94.38 90 GLY A C 1
ATOM 686 O O . GLY A 1 90 ? -0.037 8.163 7.961 1.00 94.38 90 GLY A O 1
ATOM 687 N N . PHE A 1 91 ? -0.914 6.897 9.598 1.00 96.56 91 PHE A N 1
ATOM 688 C CA . PHE A 1 91 ? 0.121 5.864 9.547 1.00 96.56 91 PHE A CA 1
ATOM 689 C C . PHE A 1 91 ? 0.164 5.152 8.192 1.00 96.56 91 PHE A C 1
ATOM 691 O O . PHE A 1 91 ? 1.226 5.063 7.574 1.00 96.56 91 PHE A O 1
ATOM 698 N N . LEU A 1 92 ? -0.990 4.696 7.700 1.00 97.50 92 LEU A N 1
ATOM 699 C CA . LEU A 1 92 ? -1.092 3.957 6.439 1.00 97.50 92 LEU A CA 1
ATOM 700 C C . LEU A 1 92 ? -0.687 4.835 5.247 1.00 97.50 92 LEU A C 1
ATOM 702 O O . LEU A 1 92 ? 0.146 4.436 4.430 1.00 97.50 92 LEU A O 1
ATOM 706 N N . ALA A 1 93 ? -1.204 6.066 5.192 1.00 97.56 93 ALA A N 1
ATOM 707 C CA . ALA A 1 93 ? -0.842 7.036 4.161 1.00 97.56 93 ALA A CA 1
ATOM 708 C C . ALA A 1 93 ? 0.650 7.414 4.220 1.00 97.56 93 ALA A C 1
ATOM 710 O O . ALA A 1 93 ? 1.321 7.492 3.188 1.00 97.56 93 ALA A O 1
ATOM 711 N N . GLY A 1 94 ? 1.190 7.605 5.427 1.00 97.69 94 GLY A N 1
ATOM 712 C CA . GLY A 1 94 ? 2.602 7.905 5.647 1.00 97.69 94 GLY A CA 1
ATOM 713 C C . GLY A 1 94 ? 3.521 6.779 5.175 1.00 97.69 94 GLY A C 1
ATOM 714 O O . GLY A 1 94 ? 4.515 7.037 4.496 1.00 97.69 94 GLY A O 1
ATOM 715 N N . GLN A 1 95 ? 3.165 5.525 5.454 1.00 97.38 95 GLN A N 1
ATOM 716 C CA . GLN A 1 95 ? 3.921 4.362 4.994 1.00 97.38 95 GLN A CA 1
ATOM 717 C C . GLN A 1 95 ? 3.859 4.198 3.472 1.00 97.38 95 GLN A C 1
ATOM 719 O O . GLN A 1 95 ? 4.900 3.979 2.849 1.00 97.38 95 GLN A O 1
ATOM 724 N N . ALA A 1 96 ? 2.692 4.396 2.850 1.00 98.06 96 ALA A N 1
ATOM 725 C CA . ALA A 1 96 ? 2.585 4.426 1.391 1.00 98.06 96 ALA A CA 1
ATOM 726 C C . ALA A 1 96 ? 3.493 5.514 0.784 1.00 98.06 96 ALA A C 1
ATOM 728 O O . ALA A 1 96 ? 4.256 5.251 -0.148 1.00 98.06 96 ALA A O 1
ATOM 729 N N . ASN A 1 97 ? 3.490 6.723 1.357 1.00 98.31 97 ASN A N 1
ATOM 730 C CA . ASN A 1 97 ? 4.363 7.810 0.913 1.00 98.31 97 ASN A CA 1
ATOM 731 C C . ASN A 1 97 ? 5.852 7.469 1.078 1.00 98.31 97 ASN A C 1
ATOM 733 O O . ASN A 1 97 ? 6.646 7.700 0.163 1.00 98.31 97 ASN A O 1
ATOM 737 N N . LYS A 1 98 ? 6.235 6.883 2.217 1.00 96.94 98 LYS A N 1
ATOM 738 C CA . LYS A 1 98 ? 7.607 6.433 2.479 1.00 96.94 98 LYS A CA 1
ATOM 739 C C . LYS A 1 98 ? 8.082 5.473 1.389 1.00 96.94 98 LYS A C 1
ATOM 741 O O . LYS A 1 98 ? 9.162 5.673 0.836 1.00 96.94 98 LYS A O 1
ATOM 746 N N . LYS A 1 99 ? 7.253 4.492 1.034 1.00 96.06 99 LYS A N 1
ATOM 747 C CA . LYS A 1 99 ? 7.549 3.499 -0.003 1.00 96.06 99 LYS A CA 1
ATOM 748 C C . LYS A 1 99 ? 7.763 4.134 -1.379 1.00 96.06 99 LYS A C 1
ATOM 750 O O . LYS A 1 99 ? 8.773 3.876 -2.031 1.00 96.06 99 LYS A O 1
ATOM 755 N N . VAL A 1 100 ? 6.904 5.076 -1.772 1.00 96.44 100 VAL A N 1
ATOM 756 C CA . VAL A 1 100 ? 7.073 5.858 -3.015 1.00 96.44 100 VAL A CA 1
ATOM 757 C C . VAL A 1 100 ? 8.376 6.676 -3.016 1.00 96.44 100 VAL A C 1
ATOM 759 O O . VAL A 1 100 ? 9.052 6.794 -4.045 1.00 96.44 100 VAL A O 1
ATOM 762 N N . ARG A 1 101 ? 8.775 7.230 -1.865 1.00 96.00 101 ARG A N 1
ATOM 763 C CA . ARG A 1 101 ? 10.040 7.971 -1.727 1.00 96.00 101 ARG A CA 1
ATOM 764 C C . ARG A 1 101 ? 11.263 7.056 -1.815 1.00 96.00 101 ARG A C 1
ATOM 766 O O . ARG A 1 101 ? 12.252 7.439 -2.438 1.00 96.00 101 ARG A O 1
ATOM 773 N N . GLU A 1 102 ? 11.209 5.872 -1.207 1.00 93.44 102 GLU A N 1
ATOM 774 C CA . GLU A 1 102 ? 12.257 4.844 -1.292 1.00 93.44 102 GLU A CA 1
ATOM 775 C C . GLU A 1 102 ? 12.456 4.403 -2.751 1.00 93.44 102 GLU A C 1
ATOM 777 O O . GLU A 1 102 ? 13.573 4.505 -3.263 1.00 93.44 102 GLU A O 1
ATOM 782 N N . LEU A 1 103 ? 11.365 4.074 -3.453 1.00 93.31 103 LEU A N 1
ATOM 783 C CA . LEU A 1 103 ? 11.326 3.832 -4.900 1.00 93.31 103 LEU A CA 1
ATOM 784 C C . LEU A 1 103 ? 12.028 4.946 -5.694 1.00 93.31 103 LEU A C 1
ATOM 786 O O . LEU A 1 103 ? 12.973 4.689 -6.442 1.00 93.31 103 LEU A O 1
ATOM 790 N N . SER A 1 104 ? 11.599 6.197 -5.509 1.00 89.88 104 SER A N 1
ATOM 791 C CA . SER A 1 104 ? 12.147 7.346 -6.245 1.00 89.88 104 SER A CA 1
ATOM 792 C C . SER A 1 104 ? 13.653 7.515 -6.009 1.00 89.88 104 SER A C 1
ATOM 794 O O . SER A 1 104 ? 14.414 7.816 -6.931 1.00 89.88 104 SER A O 1
ATOM 796 N N . ASN A 1 105 ? 14.108 7.283 -4.774 1.00 89.50 105 ASN A N 1
ATOM 797 C CA . ASN A 1 105 ? 15.524 7.345 -4.429 1.00 89.50 105 ASN A CA 1
ATOM 798 C C . ASN A 1 105 ? 16.338 6.225 -5.092 1.00 89.50 105 ASN A C 1
ATOM 800 O O . ASN A 1 105 ? 17.471 6.484 -5.498 1.00 89.50 105 ASN A O 1
ATOM 804 N N . MET A 1 106 ? 15.790 5.010 -5.203 1.00 87.88 106 MET A N 1
ATOM 805 C CA . MET A 1 106 ? 16.443 3.887 -5.885 1.00 87.88 106 MET A CA 1
ATOM 806 C C . MET A 1 106 ? 16.584 4.157 -7.382 1.00 87.88 106 MET A C 1
ATOM 808 O O . MET A 1 106 ? 17.684 4.046 -7.917 1.00 87.88 106 MET A O 1
ATOM 812 N N . LEU A 1 107 ? 15.508 4.605 -8.038 1.00 86.38 107 LEU A N 1
ATOM 813 C CA . LEU A 1 107 ? 15.530 4.922 -9.469 1.00 86.38 107 LEU A CA 1
ATOM 814 C C . LEU A 1 107 ? 16.539 6.028 -9.800 1.00 86.38 107 LEU A C 1
ATOM 816 O O . LEU A 1 107 ? 17.268 5.919 -10.780 1.00 86.38 107 LEU A O 1
ATOM 820 N N . ARG A 1 108 ? 16.655 7.056 -8.948 1.00 84.81 108 ARG A N 1
ATOM 821 C CA . ARG A 1 108 ? 17.660 8.119 -9.122 1.00 84.81 108 ARG A CA 1
ATOM 822 C C . ARG A 1 108 ? 19.102 7.614 -8.976 1.00 84.81 108 ARG A C 1
ATOM 824 O O . ARG A 1 108 ? 20.015 8.210 -9.538 1.00 84.81 108 ARG A O 1
ATOM 831 N N . ARG A 1 109 ? 19.332 6.564 -8.182 1.00 81.44 109 ARG A N 1
ATOM 832 C CA . ARG A 1 109 ? 20.672 6.025 -7.884 1.00 81.44 109 ARG A CA 1
ATOM 833 C C . ARG A 1 109 ? 21.130 4.934 -8.848 1.00 81.44 109 ARG A C 1
ATOM 835 O O . ARG A 1 109 ? 22.310 4.605 -8.816 1.00 81.44 109 ARG A O 1
ATOM 842 N N . ALA A 1 110 ? 20.250 4.398 -9.691 1.00 78.25 110 ALA A N 1
ATOM 843 C CA . ALA A 1 110 ? 20.583 3.365 -10.668 1.00 78.25 110 ALA A CA 1
ATOM 844 C C . ALA A 1 110 ? 21.462 3.932 -11.807 1.00 78.25 110 ALA A C 1
ATOM 846 O O . ALA A 1 110 ? 20.984 4.237 -12.899 1.00 78.25 110 ALA A O 1
ATOM 847 N N . GLN A 1 111 ? 22.754 4.122 -11.526 1.00 67.31 111 GLN A N 1
ATOM 848 C CA . GLN A 1 111 ? 23.712 4.800 -12.407 1.00 67.31 111 GLN A CA 1
ATOM 849 C C . GLN A 1 111 ? 24.317 3.860 -13.462 1.00 67.31 111 GLN A C 1
ATOM 851 O O . GLN A 1 111 ? 24.535 4.286 -14.596 1.00 67.31 111 GLN A O 1
ATOM 856 N N . LEU A 1 112 ? 24.533 2.578 -13.140 1.00 61.81 112 LEU A N 1
ATOM 857 C CA . LEU A 1 112 ? 25.148 1.599 -14.045 1.00 61.81 112 LEU A CA 1
ATOM 858 C C . LEU A 1 112 ? 24.158 0.524 -14.530 1.00 61.81 112 LEU A C 1
ATOM 860 O O . LEU A 1 112 ? 23.185 0.224 -13.843 1.00 61.81 112 LEU A O 1
ATOM 864 N N . PRO A 1 113 ? 24.377 -0.101 -15.704 1.00 62.62 113 PRO A N 1
ATOM 865 C CA . PRO A 1 113 ? 23.454 -1.098 -16.258 1.00 62.62 113 PRO A CA 1
ATOM 866 C C . PRO A 1 113 ? 23.213 -2.328 -15.366 1.00 62.62 113 PRO A C 1
ATOM 868 O O . PRO A 1 113 ? 22.099 -2.838 -15.349 1.00 62.62 113 PRO A O 1
ATOM 871 N N . HIS A 1 114 ? 24.220 -2.801 -14.621 1.00 62.28 114 HIS A N 1
ATOM 872 C CA . HIS A 1 114 ? 24.049 -3.922 -13.679 1.00 62.28 114 HIS A CA 1
ATOM 873 C C . HIS A 1 114 ? 23.249 -3.515 -12.435 1.00 62.28 114 HIS A C 1
ATOM 875 O O . HIS A 1 114 ? 22.360 -4.250 -12.010 1.00 62.28 114 HIS A O 1
ATOM 881 N N . ASP A 1 115 ? 23.481 -2.300 -11.935 1.00 62.44 115 ASP A N 1
ATOM 882 C CA . ASP A 1 115 ? 22.717 -1.710 -10.836 1.00 62.44 115 ASP A CA 1
ATOM 883 C C . ASP A 1 115 ? 21.235 -1.560 -11.205 1.00 62.44 115 ASP A C 1
ATOM 885 O O . ASP A 1 115 ? 20.361 -1.758 -10.363 1.00 62.44 115 ASP A O 1
ATOM 889 N N . ARG A 1 116 ? 20.926 -1.261 -12.478 1.00 63.66 116 ARG A N 1
ATOM 890 C CA . ARG A 1 116 ? 19.538 -1.106 -12.941 1.00 63.66 116 ARG A CA 1
ATOM 891 C C . ARG A 1 116 ? 18.696 -2.336 -12.648 1.00 63.66 116 ARG A C 1
ATOM 893 O O . ARG A 1 116 ? 17.603 -2.161 -12.142 1.00 63.66 116 ARG A O 1
ATOM 900 N N . ASN A 1 117 ? 19.181 -3.553 -12.887 1.00 70.88 117 ASN A N 1
ATOM 901 C CA . ASN A 1 117 ? 18.351 -4.742 -12.677 1.00 70.88 117 ASN A CA 1
ATOM 902 C C . ASN A 1 117 ? 18.008 -4.953 -11.193 1.00 70.88 117 ASN A C 1
ATOM 904 O O . ASN A 1 117 ? 16.843 -5.158 -10.857 1.00 70.88 117 ASN A O 1
ATOM 908 N N . GLU A 1 118 ? 18.987 -4.840 -10.292 1.00 72.38 118 GLU A N 1
ATOM 909 C CA . GLU A 1 118 ? 18.738 -5.006 -8.855 1.00 72.38 118 GLU A CA 1
ATOM 910 C C . GLU A 1 118 ? 17.896 -3.855 -8.281 1.00 72.38 118 GLU A C 1
ATOM 912 O O . GLU A 1 118 ? 16.928 -4.095 -7.548 1.00 72.38 118 GLU A O 1
ATOM 917 N N . PHE A 1 119 ? 18.217 -2.603 -8.635 1.00 71.88 119 PHE A N 1
ATOM 918 C CA . PHE A 1 119 ? 17.434 -1.447 -8.199 1.00 71.88 119 PHE A CA 1
ATOM 919 C C . PHE A 1 119 ? 16.029 -1.457 -8.790 1.00 71.88 119 PHE A C 1
ATOM 921 O O . PHE A 1 119 ? 15.110 -1.075 -8.077 1.00 71.88 119 PHE A O 1
ATOM 928 N N . SER A 1 120 ? 15.828 -1.926 -10.025 1.00 76.31 120 SER A N 1
ATOM 929 C CA . SER A 1 120 ? 14.501 -2.056 -10.633 1.00 76.31 120 SER A CA 1
ATOM 930 C C . SER A 1 120 ? 13.640 -3.071 -9.890 1.00 76.31 120 SER A C 1
ATOM 932 O O . SER A 1 120 ? 12.481 -2.776 -9.619 1.00 76.31 120 SER A O 1
ATOM 934 N N . VAL A 1 121 ? 14.183 -4.222 -9.483 1.00 84.38 121 VAL A N 1
ATOM 935 C CA . VAL A 1 121 ? 13.410 -5.207 -8.705 1.00 84.38 121 VAL A CA 1
ATOM 936 C C . VAL A 1 121 ? 13.034 -4.652 -7.328 1.00 84.38 121 VAL A C 1
ATOM 938 O O . VAL A 1 121 ? 11.870 -4.716 -6.935 1.00 84.38 121 VAL A O 1
ATOM 941 N N . LYS A 1 122 ? 13.982 -4.041 -6.604 1.00 88.50 122 LYS A N 1
ATOM 942 C CA . LYS A 1 122 ? 13.695 -3.430 -5.292 1.00 88.50 122 LYS A CA 1
ATOM 943 C C . LYS A 1 122 ? 12.715 -2.261 -5.406 1.00 88.50 122 LYS A C 1
ATOM 945 O O . LYS A 1 122 ? 11.782 -2.177 -4.619 1.00 88.50 122 LYS A O 1
ATOM 950 N N . ALA A 1 123 ? 12.880 -1.410 -6.414 1.00 90.31 123 ALA A N 1
ATOM 951 C CA . ALA A 1 123 ? 11.956 -0.331 -6.742 1.00 90.31 123 ALA A CA 1
ATOM 952 C C . ALA A 1 123 ? 10.530 -0.861 -6.950 1.00 90.31 123 ALA A C 1
ATOM 954 O O . ALA A 1 123 ? 9.587 -0.353 -6.345 1.00 90.31 123 ALA A O 1
ATOM 955 N N . MET A 1 124 ? 10.373 -1.922 -7.747 1.00 91.31 124 MET A N 1
ATOM 956 C CA . MET A 1 124 ? 9.075 -2.563 -7.961 1.00 91.31 124 MET A CA 1
ATOM 957 C C . MET A 1 124 ? 8.483 -3.105 -6.657 1.00 91.31 124 MET A C 1
ATOM 959 O O . MET A 1 124 ? 7.292 -2.927 -6.416 1.00 91.31 124 MET A O 1
ATOM 963 N N . HIS A 1 125 ? 9.304 -3.686 -5.779 1.00 92.12 125 HIS A N 1
ATOM 964 C CA . HIS A 1 125 ? 8.856 -4.134 -4.460 1.00 92.12 125 HIS A CA 1
ATOM 965 C C . HIS A 1 125 ? 8.381 -2.984 -3.565 1.00 92.12 125 HIS A C 1
ATOM 967 O O . HIS A 1 125 ? 7.405 -3.159 -2.836 1.00 92.12 125 HIS A O 1
ATOM 973 N N . GLU A 1 126 ? 9.025 -1.814 -3.619 1.00 94.81 126 GLU A N 1
ATOM 974 C CA . GLU A 1 126 ? 8.547 -0.638 -2.885 1.00 94.81 126 GLU A CA 1
ATOM 975 C C . GLU A 1 126 ? 7.231 -0.105 -3.469 1.00 94.81 126 GLU A C 1
ATOM 977 O O . GLU A 1 126 ? 6.325 0.255 -2.718 1.00 94.81 126 GLU A O 1
ATOM 982 N N . ALA A 1 127 ? 7.075 -0.112 -4.796 1.00 95.75 127 ALA A N 1
ATOM 983 C CA . ALA A 1 127 ? 5.818 0.260 -5.446 1.00 95.75 127 ALA A CA 1
ATOM 984 C C . ALA A 1 127 ? 4.664 -0.677 -5.042 1.00 95.75 127 ALA A C 1
ATOM 986 O O . ALA A 1 127 ? 3.581 -0.217 -4.683 1.00 95.75 127 ALA A O 1
ATOM 987 N N . GLN A 1 128 ? 4.911 -1.987 -5.046 1.00 95.56 128 GLN A N 1
ATOM 988 C CA . GLN A 1 128 ? 3.958 -3.002 -4.591 1.00 95.56 128 GLN A CA 1
ATOM 989 C C . GLN A 1 128 ? 3.602 -2.815 -3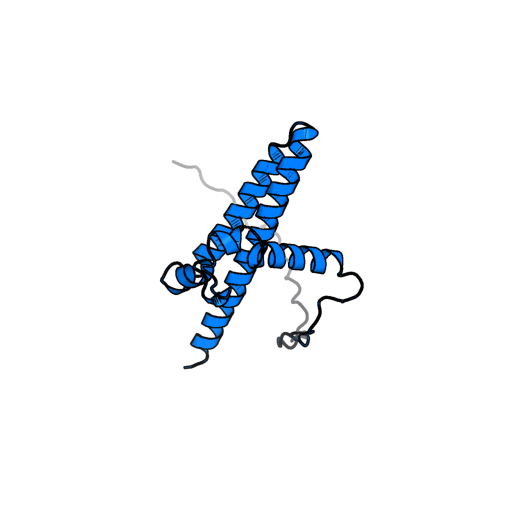.110 1.00 95.56 128 GLN A C 1
ATOM 991 O O . GLN A 1 128 ? 2.423 -2.791 -2.761 1.00 95.56 128 GLN A O 1
ATOM 996 N N . GLY A 1 129 ? 4.592 -2.561 -2.248 1.00 94.88 129 GLY A N 1
ATOM 997 C CA . GLY A 1 129 ? 4.357 -2.246 -0.839 1.00 94.88 129 GLY A CA 1
ATOM 998 C C . GLY A 1 129 ? 3.491 -0.996 -0.643 1.00 94.88 129 GLY A C 1
ATOM 999 O O . GLY A 1 129 ? 2.615 -0.983 0.221 1.00 94.88 129 GLY A O 1
ATOM 1000 N N . ALA A 1 130 ? 3.672 0.039 -1.469 1.00 97.19 130 ALA A N 1
ATOM 1001 C CA . ALA A 1 130 ? 2.811 1.221 -1.440 1.00 97.19 130 ALA A CA 1
ATOM 1002 C C . ALA A 1 130 ? 1.347 0.880 -1.779 1.00 97.19 130 ALA A C 1
ATOM 1004 O O . ALA A 1 130 ? 0.444 1.362 -1.096 1.00 97.19 130 ALA A O 1
ATOM 1005 N N . ILE A 1 131 ? 1.109 0.016 -2.775 1.00 97.69 131 ILE A N 1
ATOM 1006 C CA . ILE A 1 131 ? -0.238 -0.474 -3.123 1.00 97.69 131 ILE A CA 1
ATOM 1007 C C . ILE A 1 131 ? -0.874 -1.195 -1.929 1.00 97.69 131 ILE A C 1
ATOM 1009 O O . ILE A 1 131 ? -2.033 -0.940 -1.614 1.00 97.69 131 ILE A O 1
ATOM 1013 N N . VAL A 1 132 ? -0.118 -2.043 -1.227 1.00 96.12 132 VAL A N 1
ATOM 1014 C CA . VAL A 1 132 ? -0.609 -2.788 -0.054 1.00 96.12 132 VAL A CA 1
ATOM 1015 C C . VAL A 1 132 ? -1.005 -1.848 1.090 1.00 96.12 132 VAL A C 1
ATOM 1017 O O . VAL A 1 132 ? -2.069 -2.021 1.683 1.00 96.12 132 VAL A O 1
ATOM 1020 N N . TYR A 1 133 ? -0.215 -0.806 1.368 1.00 97.06 133 TYR A N 1
ATOM 1021 C CA . TYR A 1 133 ? -0.577 0.203 2.373 1.00 97.06 133 TYR A CA 1
ATOM 1022 C C . TYR A 1 133 ? -1.814 1.018 1.984 1.00 97.06 133 TYR A C 1
ATOM 1024 O O . TYR A 1 133 ? -2.640 1.323 2.844 1.00 97.06 133 TYR A O 1
ATOM 1032 N N . LEU A 1 134 ? -1.981 1.343 0.699 1.00 98.19 134 LEU A N 1
ATOM 1033 C CA . LEU A 1 134 ? -3.195 2.000 0.211 1.00 98.19 134 LEU A CA 1
ATOM 1034 C C . LEU A 1 134 ? -4.414 1.072 0.291 1.00 98.19 134 LEU A C 1
ATOM 1036 O O . LEU A 1 134 ? -5.496 1.525 0.649 1.00 98.19 134 LEU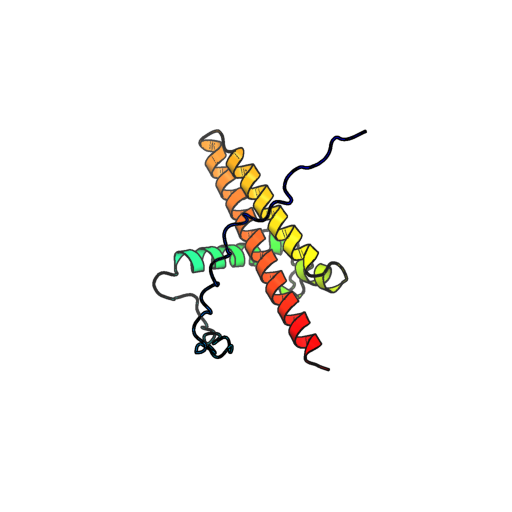 A O 1
ATOM 1040 N N . ALA A 1 135 ? -4.251 -0.225 0.028 1.00 97.06 135 ALA A N 1
ATOM 1041 C CA . ALA A 1 135 ? -5.317 -1.206 0.206 1.00 97.06 135 ALA A CA 1
ATOM 1042 C C . ALA A 1 135 ? -5.728 -1.339 1.683 1.00 97.06 135 ALA A C 1
ATOM 1044 O O . ALA A 1 135 ? -6.919 -1.317 1.987 1.00 97.06 135 ALA A O 1
ATOM 1045 N N . ALA A 1 136 ? -4.764 -1.393 2.607 1.00 96.31 136 ALA A N 1
ATOM 1046 C CA . ALA A 1 136 ? -5.040 -1.369 4.044 1.00 96.31 136 ALA A CA 1
ATOM 1047 C C . ALA A 1 136 ? -5.764 -0.079 4.466 1.00 96.31 136 ALA A C 1
ATOM 1049 O O . ALA A 1 136 ? -6.700 -0.135 5.259 1.00 96.31 136 ALA A O 1
ATOM 1050 N N . LEU A 1 137 ? -5.390 1.074 3.897 1.00 97.12 137 LEU A N 1
ATOM 1051 C CA . LEU A 1 137 ? -6.092 2.339 4.131 1.00 97.12 137 LEU A CA 1
ATOM 1052 C C . LEU A 1 137 ? -7.554 2.274 3.679 1.00 97.12 137 LEU A C 1
ATOM 1054 O O . LEU A 1 137 ? -8.424 2.733 4.411 1.00 97.12 137 LEU A O 1
ATOM 1058 N N . LEU A 1 138 ? -7.834 1.688 2.512 1.00 95.75 138 LEU A N 1
ATOM 1059 C CA . LEU A 1 138 ? -9.207 1.514 2.029 1.00 95.75 138 LEU A CA 1
ATOM 1060 C C . LEU A 1 138 ? -10.035 0.628 2.967 1.00 95.75 138 LEU A C 1
ATOM 1062 O O . LEU A 1 138 ? -11.178 0.971 3.257 1.00 95.75 138 LEU A O 1
ATOM 1066 N N . ILE A 1 139 ? -9.458 -0.471 3.461 1.00 95.44 139 ILE A N 1
ATOM 1067 C CA . ILE A 1 139 ? -10.113 -1.356 4.438 1.00 95.44 139 ILE A CA 1
ATOM 1068 C C . ILE A 1 139 ? -1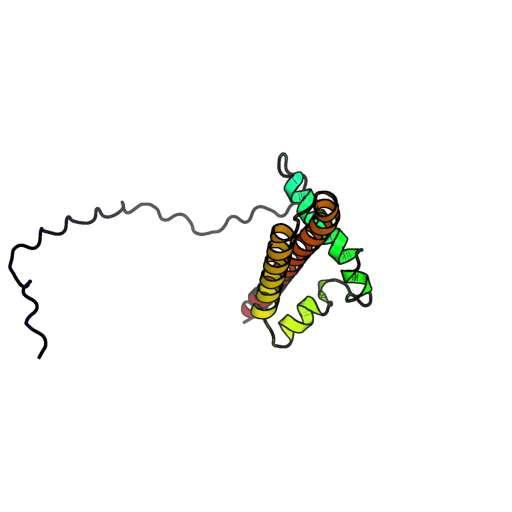0.425 -0.582 5.722 1.00 95.44 139 ILE A C 1
ATOM 1070 O O . ILE A 1 139 ? -11.571 -0.557 6.156 1.00 95.44 139 ILE A O 1
ATOM 1074 N N . TYR A 1 140 ? -9.433 0.113 6.282 1.00 95.12 140 TYR A N 1
ATOM 1075 C CA . TYR A 1 140 ? -9.592 0.883 7.514 1.00 95.12 140 TYR A CA 1
ATOM 1076 C C . TYR A 1 140 ? -10.642 1.999 7.386 1.00 95.12 140 TYR A C 1
ATOM 1078 O O . TYR A 1 140 ? -11.488 2.166 8.257 1.00 95.12 140 TYR A O 1
ATOM 1086 N N . VAL A 1 141 ? -10.629 2.753 6.281 1.00 94.31 141 VAL A N 1
ATOM 1087 C CA . VAL A 1 141 ? -11.630 3.803 6.029 1.00 94.31 141 VAL A CA 1
ATOM 1088 C C . VAL A 1 141 ? -13.030 3.205 5.910 1.00 94.31 141 VAL A C 1
ATOM 1090 O O . VAL A 1 141 ? -13.975 3.778 6.446 1.00 94.31 141 VAL A O 1
ATOM 1093 N N . GLN A 1 142 ? -13.171 2.058 5.243 1.00 92.19 142 GLN A N 1
ATOM 1094 C CA . GLN A 1 142 ? -14.454 1.368 5.149 1.00 92.19 142 GLN A CA 1
ATOM 1095 C C . GLN A 1 142 ? -14.960 0.937 6.535 1.00 92.19 142 GLN A C 1
ATOM 1097 O O . GLN A 1 142 ? -16.115 1.203 6.850 1.00 92.19 142 GLN A O 1
ATOM 1102 N N . GLU A 1 143 ? -14.091 0.374 7.385 1.00 93.25 143 GLU A N 1
ATOM 1103 C CA . GLU A 1 143 ? -14.414 0.032 8.780 1.00 93.25 143 GLU A CA 1
ATOM 1104 C C . GLU A 1 143 ? -14.903 1.261 9.566 1.00 93.25 143 GLU A C 1
ATOM 1106 O O . GLU A 1 143 ? -15.942 1.197 10.222 1.00 93.25 143 GLU A O 1
ATOM 1111 N N . CYS A 1 144 ? -14.211 2.402 9.465 1.00 89.50 144 CYS A N 1
ATOM 1112 C CA . CYS A 1 144 ? -14.645 3.646 10.108 1.00 89.50 144 CYS A CA 1
ATOM 1113 C C . CYS A 1 144 ? -16.030 4.095 9.620 1.00 89.50 144 CYS A C 1
ATOM 1115 O O . CYS A 1 144 ? -16.906 4.374 10.432 1.00 89.50 144 CYS A O 1
ATOM 1117 N N . LEU A 1 145 ? -16.250 4.115 8.301 1.00 89.44 145 LEU A N 1
ATOM 1118 C CA . LEU A 1 145 ? -17.521 4.543 7.709 1.00 89.44 145 LEU A CA 1
ATOM 1119 C C . LEU A 1 145 ? -18.693 3.620 8.054 1.00 89.44 145 LEU A C 1
ATOM 1121 O O . LEU A 1 145 ? -19.845 4.056 8.019 1.00 89.44 145 LEU A O 1
ATOM 1125 N N . ASP A 1 146 ? -18.433 2.341 8.294 1.00 89.69 146 ASP A N 1
ATOM 1126 C CA . ASP A 1 146 ? -19.467 1.385 8.680 1.00 89.69 146 ASP A CA 1
ATOM 1127 C C . ASP A 1 146 ? -19.773 1.473 10.181 1.00 89.69 146 ASP A C 1
ATOM 1129 O O . ASP A 1 146 ? -20.939 1.364 10.556 1.00 89.69 146 ASP A O 1
ATOM 1133 N N . ASN A 1 147 ? -18.779 1.781 11.021 1.00 85.75 147 ASN A N 1
ATOM 1134 C CA . ASN A 1 147 ? -18.976 2.050 12.449 1.00 85.75 147 ASN A CA 1
ATOM 1135 C C . ASN A 1 147 ? -19.717 3.376 12.698 1.00 85.75 147 ASN A C 1
ATOM 1137 O O . ASN A 1 147 ? -20.621 3.424 13.528 1.00 85.75 147 ASN A O 1
ATOM 1141 N N . ASP A 1 148 ? -19.405 4.431 11.939 1.00 77.50 148 ASP A N 1
ATOM 1142 C CA . ASP A 1 148 ? -20.086 5.733 12.039 1.00 77.50 148 ASP A CA 1
ATOM 1143 C C . ASP A 1 148 ? -21.570 5.655 11.631 1.00 77.50 148 ASP A C 1
ATOM 1145 O O . ASP A 1 148 ? -22.379 6.483 12.042 1.00 77.50 148 ASP A O 1
ATOM 1149 N N . ARG A 1 149 ? -21.945 4.650 10.825 1.00 60.91 149 ARG A N 1
ATOM 1150 C CA . ARG A 1 149 ? -23.326 4.397 10.380 1.00 60.91 149 ARG A CA 1
ATOM 1151 C C . ARG A 1 149 ? -24.149 3.528 11.336 1.00 60.91 149 ARG A C 1
ATOM 1153 O O . ARG A 1 149 ? -25.316 3.278 11.043 1.00 60.91 149 ARG A O 1
ATOM 1160 N N . GLN A 1 150 ? -23.572 3.061 12.445 1.00 53.00 150 GLN A N 1
ATOM 1161 C CA . GLN A 1 150 ? -24.264 2.252 13.460 1.00 53.00 150 GLN A CA 1
ATOM 1162 C C . GLN A 1 150 ? -24.837 3.073 14.635 1.00 53.00 150 GLN A C 1
ATOM 1164 O O . GLN A 1 150 ? -25.204 2.486 15.654 1.00 53.00 150 GLN A O 1
ATOM 1169 N N . PHE A 1 151 ? -24.962 4.397 14.489 1.00 36.47 151 PHE A N 1
ATOM 1170 C CA . PHE A 1 151 ? -25.634 5.290 15.444 1.00 36.47 151 PHE A CA 1
ATOM 1171 C C . PHE A 1 151 ? -26.943 5.853 14.884 1.00 36.47 151 PHE A C 1
ATOM 1173 O O . PHE A 1 151 ? -26.945 6.292 13.710 1.00 36.47 151 PHE A O 1
#